Protein AF-A0ABD2XZJ5-F1 (afdb_monomer_lite)

Sequence (104 aa):
MQTELYIEDWIGLKSLDDAGRVKYITVPGNHLGISKPDMKKYVVPYLEDDTSKREMQTLERRQDAASAEIITAGSSSYYSFPSYIQSFFEELLGITQDEPVLRS

Organism: NCBI:txid153742

pLDDT: mean 75.18, std 21.01, range [37.22, 98.38]

Foldseek 3Di:
DDDPCCVVVVPVPVVCVVVVNDDDDDDDDDVVGHDLVNCLVPPVVVLDDCVVVVVVVVVVPDPDDDPLPDDPPPDPPPDDDDPVVVVVVCVSNVSDDDDPPDDD

Radius of gyration: 19.59 Å; chains: 1; bounding box: 33×36×64 Å

Secondary structure (DSSP, 8-state):
---HHHHTTTTSHHHHHHTT-------SSSTT---HHHHHHHTGGGTS-HHHHHHTTTTTS---S-TT--SS----TT-PPPHHHHHHHHHHHT-SPPP-----

InterPro domains:
  IPR029058 Alpha/Beta hydrolase fold [G3DSA:3.40.50.1820] (1-60)
  IPR029058 Alpha/Beta hydrolase fold [SSF53474] (2-47)

Structure (mmCIF, N/CA/C/O backbone):
data_AF-A0ABD2XZJ5-F1
#
_entry.id   AF-A0ABD2XZJ5-F1
#
loop_
_atom_site.group_PDB
_atom_site.id
_atom_site.type_symbol
_atom_site.label_atom_id
_atom_site.label_alt_id
_atom_site.label_comp_id
_atom_site.label_asym_id
_atom_site.label_entity_id
_atom_site.label_seq_id
_atom_site.pdbx_PDB_ins_code
_atom_site.Cartn_x
_atom_site.Cartn_y
_atom_site.Cartn_z
_atom_site.occupancy
_atom_site.B_iso_or_equiv
_atom_site.auth_seq_id
_atom_site.auth_comp_id
_atom_site.auth_asym_id
_atom_site.auth_atom_id
_atom_site.pdbx_PDB_model_num
ATOM 1 N N . MET A 1 1 ? -2.320 -14.986 15.184 1.00 67.19 1 MET A N 1
ATOM 2 C CA . MET A 1 1 ? -2.548 -14.085 16.333 1.00 67.19 1 MET A CA 1
ATOM 3 C C . MET A 1 1 ? -2.985 -12.747 15.758 1.00 67.19 1 MET A C 1
ATOM 5 O O . MET A 1 1 ? -2.363 -12.321 14.794 1.00 67.19 1 MET A O 1
ATOM 9 N N . GLN A 1 2 ? -4.068 -12.153 16.256 1.00 89.12 2 GLN A N 1
ATOM 10 C CA . GLN A 1 2 ? -4.526 -10.815 15.851 1.00 89.12 2 GLN A CA 1
ATOM 11 C C . GLN A 1 2 ? -4.112 -9.805 16.930 1.00 89.12 2 GLN A C 1
ATOM 13 O O . GLN A 1 2 ? -4.014 -10.178 18.098 1.00 89.12 2 GLN A O 1
ATOM 18 N N . THR A 1 3 ? -3.810 -8.567 16.540 1.00 96.56 3 THR A N 1
ATOM 19 C CA . THR A 1 3 ? -3.395 -7.491 17.458 1.00 96.56 3 THR A CA 1
ATOM 20 C C . THR A 1 3 ? -4.608 -6.707 17.961 1.00 96.56 3 THR A C 1
ATOM 22 O O . THR A 1 3 ? -5.623 -6.648 17.269 1.00 96.56 3 THR A O 1
ATOM 25 N N . GLU A 1 4 ? -4.500 -6.052 19.123 1.00 97.62 4 GLU A N 1
ATOM 26 C CA . GLU A 1 4 ? -5.544 -5.136 19.627 1.00 97.62 4 GLU A CA 1
ATOM 27 C C . GLU A 1 4 ? -5.871 -4.037 18.604 1.00 97.62 4 GLU A C 1
ATOM 29 O O . GLU A 1 4 ? -7.039 -3.810 18.313 1.00 97.62 4 GLU A O 1
ATOM 34 N N . LEU A 1 5 ? -4.847 -3.472 17.946 1.00 96.69 5 LEU A N 1
ATOM 35 C CA . LEU A 1 5 ? -4.988 -2.499 16.851 1.00 96.69 5 LEU A CA 1
ATOM 36 C C . LEU A 1 5 ? -5.984 -2.950 15.765 1.00 96.69 5 LEU A C 1
ATOM 38 O O . LEU A 1 5 ? -6.742 -2.133 15.247 1.00 96.69 5 LEU A O 1
ATOM 42 N N . TYR A 1 6 ? -5.951 -4.234 15.393 1.00 97.19 6 TYR A N 1
ATOM 43 C CA . TYR A 1 6 ? -6.844 -4.801 14.382 1.00 97.19 6 TYR A CA 1
ATOM 44 C C . TYR A 1 6 ? -8.211 -5.161 14.972 1.00 97.19 6 TYR A C 1
ATOM 46 O O . TYR A 1 6 ? -9.237 -4.874 14.366 1.00 97.19 6 TYR A O 1
ATOM 54 N N . ILE A 1 7 ? -8.239 -5.787 16.154 1.00 97.88 7 ILE A N 1
ATOM 55 C CA . ILE A 1 7 ? -9.482 -6.255 16.788 1.00 97.88 7 ILE A CA 1
ATOM 56 C C . ILE A 1 7 ? -10.402 -5.077 17.125 1.00 97.88 7 ILE A C 1
ATOM 58 O O . ILE A 1 7 ? -11.599 -5.143 16.841 1.00 97.88 7 ILE A O 1
ATOM 62 N N . GLU A 1 8 ? -9.838 -4.014 17.694 1.00 98.06 8 GLU A N 1
ATOM 63 C CA . GLU A 1 8 ? -10.547 -2.794 18.090 1.00 98.06 8 GLU A CA 1
ATOM 64 C C . GLU A 1 8 ? -10.628 -1.748 16.965 1.00 98.06 8 GLU A C 1
ATOM 66 O O . GLU A 1 8 ? -11.212 -0.684 17.148 1.00 98.06 8 GLU A O 1
ATOM 71 N N . ASP A 1 9 ? -10.054 -2.049 15.798 1.00 97.31 9 ASP A N 1
ATOM 72 C CA . ASP A 1 9 ? -10.125 -1.252 14.570 1.00 97.31 9 ASP A CA 1
ATOM 73 C C . ASP A 1 9 ? -9.708 0.228 14.711 1.00 97.31 9 ASP A C 1
ATOM 75 O O . ASP A 1 9 ? -10.278 1.117 14.078 1.00 97.31 9 ASP A O 1
ATOM 79 N N . TRP A 1 10 ? -8.677 0.517 15.513 1.00 97.94 10 TRP A N 1
ATOM 80 C CA . TRP A 1 10 ? -8.284 1.892 15.885 1.00 97.94 10 TRP A CA 1
ATOM 81 C C . TRP A 1 10 ? -8.008 2.828 14.702 1.00 97.94 10 TRP A C 1
ATOM 83 O O . TRP A 1 10 ? -8.186 4.039 14.811 1.00 97.94 10 TRP A O 1
ATOM 93 N N . ILE A 1 11 ? -7.535 2.273 13.585 1.00 96.81 11 ILE A N 1
ATOM 94 C CA . ILE A 1 11 ? -7.198 3.018 12.363 1.00 96.81 11 ILE A CA 1
ATOM 95 C C . ILE A 1 11 ? -8.071 2.618 11.165 1.00 96.81 11 ILE A C 1
ATOM 97 O O . ILE A 1 11 ? -7.770 3.003 10.037 1.00 96.81 11 ILE A O 1
ATOM 101 N N . GLY A 1 12 ? -9.113 1.809 11.378 1.00 97.50 12 GLY A N 1
ATOM 102 C CA . GLY A 1 12 ? -9.957 1.297 10.296 1.00 97.50 12 GLY A CA 1
ATOM 103 C C . GLY A 1 12 ? -9.335 0.159 9.476 1.00 97.50 12 GLY A C 1
ATOM 104 O O . GLY A 1 12 ? -9.843 -0.154 8.400 1.00 97.50 12 GLY A O 1
ATOM 105 N N . LEU A 1 13 ? -8.225 -0.449 9.922 1.00 97.19 13 LEU A N 1
ATOM 106 C CA . LEU A 1 13 ? -7.551 -1.519 9.177 1.00 97.19 13 LEU A CA 1
ATOM 107 C C . LEU A 1 13 ? -8.456 -2.740 8.980 1.00 97.19 13 LEU A C 1
ATOM 109 O O . LEU A 1 13 ? -8.477 -3.293 7.884 1.00 97.19 13 LEU A O 1
ATOM 113 N N . LYS A 1 14 ? -9.215 -3.140 10.006 1.00 97.62 14 LYS A N 1
ATOM 114 C CA . LYS A 1 14 ? -10.145 -4.268 9.911 1.00 97.62 14 LYS A CA 1
ATOM 115 C C . LYS A 1 14 ? -11.306 -3.924 8.988 1.00 97.62 14 LYS A C 1
ATOM 117 O O . LYS A 1 14 ? -11.618 -4.710 8.105 1.00 97.62 14 LYS A O 1
ATOM 122 N N . SER A 1 15 ? -11.874 -2.725 9.106 1.00 98.38 15 SER A N 1
ATOM 123 C CA . SER A 1 15 ? -12.922 -2.264 8.186 1.00 98.38 15 SER A CA 1
ATOM 124 C C . SER A 1 15 ? -12.462 -2.244 6.720 1.00 98.38 15 SER A C 1
ATOM 126 O O . SER A 1 15 ? -13.219 -2.609 5.821 1.00 98.38 15 SER A O 1
ATOM 128 N N . LEU A 1 16 ? -11.219 -1.826 6.452 1.00 98.25 16 LEU A N 1
ATOM 129 C CA . LEU A 1 16 ? -10.641 -1.851 5.105 1.00 98.25 16 LEU A CA 1
ATOM 130 C C . LEU A 1 16 ? -10.405 -3.280 4.604 1.0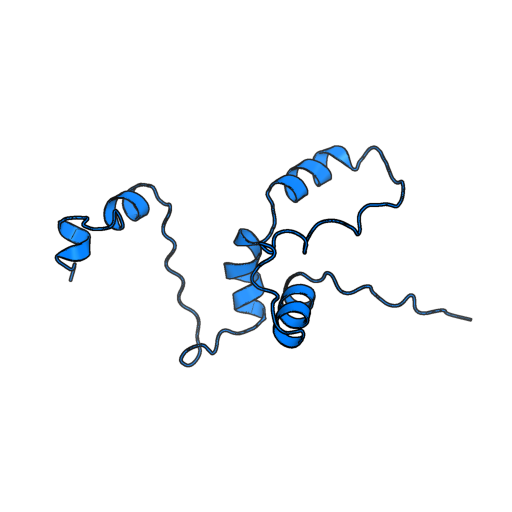0 98.25 16 LEU A C 1
ATOM 132 O O . LEU A 1 16 ? -10.642 -3.553 3.426 1.00 98.25 16 LEU A O 1
ATOM 136 N N . ASP A 1 17 ? -9.931 -4.165 5.475 1.00 97.25 17 ASP A N 1
ATOM 137 C CA . ASP A 1 17 ? -9.690 -5.575 5.171 1.00 97.25 17 ASP A CA 1
ATOM 138 C C . ASP A 1 17 ? -11.006 -6.311 4.866 1.00 97.25 17 ASP A C 1
ATOM 140 O O . ASP A 1 17 ? -11.152 -6.880 3.784 1.00 97.25 17 ASP A O 1
ATOM 144 N N . ASP A 1 18 ? -12.017 -6.163 5.730 1.00 97.56 18 ASP A N 1
ATOM 145 C CA . ASP A 1 18 ? -13.370 -6.714 5.561 1.00 97.56 18 ASP A CA 1
ATOM 146 C C . ASP A 1 18 ? -14.044 -6.199 4.273 1.00 97.56 18 ASP A C 1
ATOM 148 O O . ASP A 1 18 ? -14.752 -6.938 3.585 1.00 97.56 18 ASP A O 1
ATOM 152 N N . ALA A 1 19 ? -13.789 -4.941 3.893 1.00 98.12 19 ALA A N 1
ATOM 153 C CA . ALA A 1 19 ? -14.264 -4.353 2.638 1.00 98.12 19 ALA A CA 1
ATOM 154 C C . ALA A 1 19 ? -13.445 -4.774 1.397 1.00 98.12 19 ALA A C 1
ATOM 156 O O . ALA A 1 19 ? -13.712 -4.298 0.291 1.00 98.12 19 ALA A O 1
ATOM 157 N N . GLY A 1 20 ? -12.420 -5.619 1.552 1.00 96.81 20 GLY A N 1
ATOM 158 C CA . GLY A 1 20 ? -11.562 -6.095 0.464 1.00 96.81 20 GLY A CA 1
ATOM 159 C C . GLY A 1 20 ? -10.605 -5.041 -0.108 1.00 96.81 20 GLY A C 1
ATOM 160 O O . GLY A 1 20 ? -10.077 -5.222 -1.212 1.00 96.81 20 GLY A O 1
ATOM 161 N N . ARG A 1 21 ? -10.380 -3.943 0.626 1.00 96.62 21 ARG A N 1
ATOM 162 C CA . ARG A 1 21 ? -9.523 -2.807 0.240 1.00 96.62 21 ARG A CA 1
ATOM 163 C C . ARG A 1 21 ? -8.062 -2.980 0.664 1.00 96.62 21 ARG A C 1
ATOM 165 O O . ARG A 1 21 ? -7.232 -2.159 0.284 1.00 96.62 21 ARG A O 1
ATOM 172 N N . VAL A 1 22 ? -7.742 -4.038 1.408 1.00 96.50 22 VAL A N 1
ATOM 173 C CA . VAL A 1 22 ? -6.369 -4.424 1.764 1.00 96.50 22 VAL A CA 1
ATOM 174 C C . VAL A 1 22 ? -5.920 -5.592 0.885 1.00 96.50 22 VAL A C 1
ATOM 176 O O . VAL A 1 22 ? -6.693 -6.505 0.590 1.00 96.50 22 VAL A O 1
ATOM 179 N N . LYS A 1 23 ? -4.662 -5.562 0.431 1.00 95.81 23 LYS A N 1
ATOM 180 C CA . LYS A 1 23 ? -4.033 -6.647 -0.332 1.00 95.81 23 LYS A CA 1
ATOM 181 C C . LYS A 1 23 ? -2.706 -7.021 0.314 1.00 95.81 23 LYS A C 1
ATOM 183 O O . L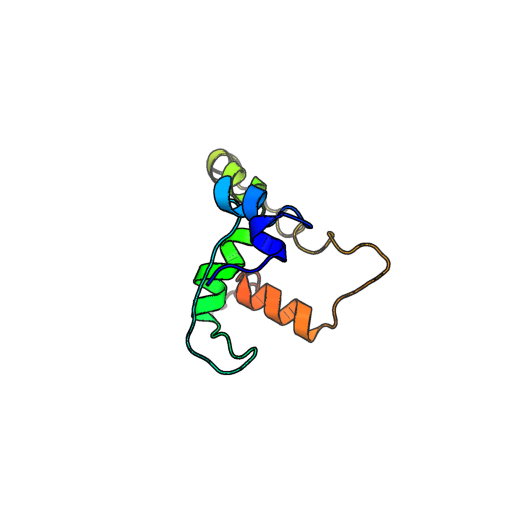YS A 1 23 ? -1.817 -6.184 0.439 1.00 95.81 23 LYS A O 1
ATOM 188 N N . TYR A 1 24 ? -2.573 -8.288 0.693 1.00 95.19 24 TYR A N 1
ATOM 189 C CA . TYR A 1 24 ? -1.345 -8.847 1.251 1.00 95.19 24 TYR A CA 1
ATOM 190 C C . TYR A 1 24 ? -0.580 -9.579 0.152 1.00 95.19 24 TYR A C 1
ATOM 192 O O . TYR A 1 24 ? -1.080 -10.549 -0.417 1.00 95.19 24 TYR A O 1
ATOM 200 N N . ILE A 1 25 ? 0.622 -9.101 -0.162 1.00 95.94 25 ILE A N 1
ATOM 201 C CA . ILE A 1 25 ? 1.458 -9.646 -1.232 1.00 95.94 25 ILE A CA 1
ATOM 202 C C . ILE A 1 25 ? 2.824 -9.970 -0.641 1.00 95.94 25 ILE A C 1
ATOM 204 O O . ILE A 1 25 ? 3.459 -9.125 -0.012 1.00 95.94 25 ILE A O 1
ATOM 208 N N . THR A 1 26 ? 3.273 -11.206 -0.839 1.00 95.75 26 THR A N 1
ATOM 209 C CA . THR A 1 26 ? 4.601 -11.663 -0.425 1.00 95.75 26 THR A CA 1
ATOM 210 C C . THR A 1 26 ? 5.448 -11.899 -1.662 1.00 95.75 26 THR A C 1
ATOM 212 O O . THR A 1 26 ? 5.036 -12.610 -2.577 1.00 95.75 26 THR A O 1
ATOM 215 N N . VAL A 1 27 ? 6.636 -11.306 -1.676 1.00 95.56 27 VAL A N 1
ATOM 216 C CA . VAL A 1 27 ? 7.614 -11.417 -2.760 1.00 95.56 27 VAL A CA 1
ATOM 217 C C . VAL A 1 27 ? 8.965 -11.823 -2.170 1.00 95.56 27 VAL A C 1
ATOM 219 O O . VAL A 1 27 ? 9.266 -11.440 -1.035 1.00 95.56 27 VAL A O 1
ATOM 222 N N . PRO A 1 28 ? 9.772 -12.625 -2.882 1.00 96.06 28 PRO A N 1
ATOM 223 C CA . PRO A 1 28 ? 11.118 -12.955 -2.437 1.00 96.06 28 PRO A CA 1
ATOM 224 C C . PRO A 1 28 ? 12.022 -11.716 -2.500 1.00 96.06 28 PRO A C 1
ATOM 226 O O . PRO A 1 28 ? 11.904 -10.899 -3.409 1.00 96.06 28 PRO A O 1
ATOM 229 N N . GLY A 1 29 ? 12.951 -11.594 -1.554 1.00 92.94 29 GLY A N 1
ATOM 230 C CA . GLY A 1 29 ? 13.888 -10.474 -1.495 1.00 92.94 29 GLY A CA 1
ATOM 231 C C . GLY A 1 29 ? 14.289 -10.123 -0.066 1.00 92.94 29 GLY A C 1
ATOM 232 O O . GLY A 1 29 ? 13.707 -10.622 0.896 1.00 92.94 29 GLY A O 1
ATOM 233 N N . ASN A 1 30 ? 15.303 -9.269 0.074 1.00 9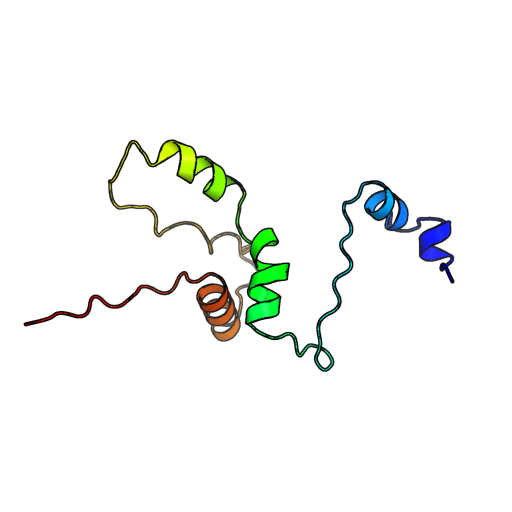3.19 30 ASN A N 1
ATOM 234 C CA . ASN A 1 30 ? 15.632 -8.650 1.360 1.00 93.19 30 ASN A CA 1
ATOM 235 C C . ASN A 1 30 ? 14.722 -7.428 1.607 1.00 93.19 30 ASN A C 1
ATOM 237 O O . ASN A 1 30 ? 13.911 -7.066 0.754 1.00 93.19 30 ASN A O 1
ATOM 241 N N . HIS A 1 31 ? 14.863 -6.763 2.753 1.00 93.38 31 HIS A N 1
ATOM 242 C CA . HIS A 1 31 ? 14.174 -5.509 3.045 1.00 93.38 31 HIS A CA 1
ATOM 243 C C . HIS A 1 31 ? 14.364 -4.499 1.897 1.00 93.38 31 HIS A C 1
ATOM 245 O O . HIS A 1 31 ? 15.494 -4.175 1.539 1.00 93.38 31 HIS A O 1
ATOM 251 N N . LEU A 1 32 ? 13.250 -4.046 1.305 1.00 89.56 32 LEU A N 1
ATOM 252 C CA . LEU A 1 32 ? 13.190 -3.155 0.130 1.00 89.56 32 LEU A CA 1
ATOM 253 C C . LEU A 1 32 ? 13.772 -3.731 -1.180 1.00 89.56 32 LEU A C 1
ATOM 255 O O . LEU A 1 32 ? 13.854 -3.027 -2.181 1.00 89.56 32 LEU A O 1
ATOM 259 N N . GLY A 1 33 ? 14.129 -5.015 -1.210 1.00 91.62 33 GLY A N 1
ATOM 260 C CA . GLY A 1 33 ? 14.660 -5.711 -2.382 1.00 91.62 33 GLY A CA 1
ATOM 261 C C . GLY A 1 33 ? 13.573 -6.350 -3.243 1.00 91.62 33 GLY A C 1
ATOM 262 O O . GLY A 1 33 ? 13.628 -7.554 -3.476 1.00 91.62 33 GLY A O 1
ATOM 263 N N . ILE A 1 34 ? 12.580 -5.574 -3.684 1.00 93.50 34 ILE A N 1
ATOM 264 C CA . ILE A 1 34 ? 11.517 -6.071 -4.572 1.00 93.50 34 ILE A CA 1
ATOM 265 C C . ILE A 1 34 ? 12.032 -6.079 -6.014 1.00 93.50 34 ILE A C 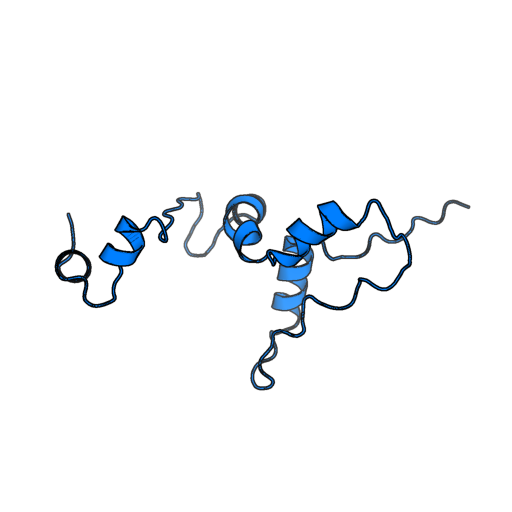1
ATOM 267 O O . ILE A 1 34 ? 12.603 -5.098 -6.490 1.00 93.50 34 ILE A O 1
ATOM 271 N N . SER A 1 35 ? 11.834 -7.189 -6.725 1.00 93.81 35 SER A N 1
ATOM 272 C CA . SER A 1 35 ? 12.280 -7.313 -8.110 1.00 93.81 35 SER A CA 1
ATOM 273 C C . SER A 1 35 ? 11.448 -6.432 -9.060 1.00 93.81 35 SER A C 1
ATOM 275 O O . SER A 1 35 ? 10.243 -6.257 -8.871 1.00 93.81 35 SER A O 1
ATOM 277 N N . LYS A 1 36 ? 12.061 -5.913 -10.136 1.00 92.06 36 LYS A N 1
ATOM 278 C CA . LYS A 1 36 ? 11.342 -5.187 -11.204 1.00 92.06 36 LYS A CA 1
ATOM 279 C C . LYS A 1 36 ? 10.111 -5.946 -11.744 1.00 92.06 36 LYS A C 1
ATOM 281 O O . LYS A 1 36 ? 9.062 -5.312 -11.857 1.00 92.06 36 LYS A O 1
ATOM 286 N N . PRO A 1 37 ? 10.167 -7.260 -12.064 1.00 92.94 37 PRO A N 1
ATOM 287 C CA . PRO A 1 37 ? 8.979 -7.974 -12.536 1.00 92.94 37 PRO A CA 1
ATOM 288 C C . PRO A 1 37 ? 7.874 -8.068 -11.473 1.00 92.94 37 PRO A C 1
ATOM 290 O O . PRO A 1 37 ? 6.702 -7.937 -11.823 1.00 92.94 37 PRO A O 1
ATOM 293 N N . ASP A 1 38 ? 8.213 -8.215 -10.189 1.00 95.56 38 ASP A N 1
ATOM 294 C CA . ASP A 1 38 ? 7.212 -8.210 -9.115 1.00 95.56 38 ASP A CA 1
ATOM 295 C C . ASP A 1 38 ? 6.568 -6.830 -8.938 1.00 95.56 38 ASP A C 1
ATOM 297 O O . ASP A 1 38 ? 5.354 -6.737 -8.758 1.00 95.56 38 ASP A O 1
ATOM 301 N N . MET A 1 39 ? 7.340 -5.744 -9.056 1.00 93.00 39 MET A N 1
ATOM 302 C CA . MET A 1 39 ? 6.787 -4.385 -9.034 1.00 93.00 39 MET A CA 1
ATOM 303 C C . MET A 1 39 ? 5.834 -4.139 -10.205 1.00 93.00 39 MET A C 1
ATOM 305 O O . MET A 1 39 ? 4.732 -3.632 -9.998 1.00 93.00 39 MET A O 1
ATOM 309 N N . LYS A 1 40 ? 6.214 -4.555 -11.421 1.00 91.50 40 LYS A N 1
ATOM 310 C CA . LYS A 1 40 ? 5.330 -4.482 -12.595 1.00 91.50 40 LYS A CA 1
ATOM 311 C C . LYS A 1 40 ? 4.042 -5.275 -12.390 1.00 91.50 40 LYS A C 1
ATOM 313 O O . LYS A 1 40 ? 2.973 -4.827 -12.776 1.00 91.50 40 LYS A O 1
ATOM 318 N N . LYS A 1 41 ? 4.124 -6.439 -11.747 1.00 94.06 41 LYS A N 1
ATOM 319 C CA . LYS A 1 41 ? 2.960 -7.296 -11.514 1.00 94.06 41 LYS A CA 1
ATOM 320 C C . LYS A 1 41 ? 2.022 -6.772 -10.424 1.00 94.06 41 LYS A C 1
ATOM 322 O O . LYS A 1 41 ? 0.810 -6.899 -10.565 1.00 94.06 41 LYS A O 1
ATOM 327 N N . TYR A 1 42 ? 2.565 -6.252 -9.325 1.00 94.81 42 TYR A N 1
ATOM 328 C CA . TYR A 1 42 ? 1.791 -6.010 -8.103 1.00 94.81 42 TYR A CA 1
ATOM 329 C C . TYR A 1 42 ? 1.620 -4.536 -7.729 1.00 94.81 42 TYR A C 1
ATOM 331 O O . TYR A 1 42 ? 0.695 -4.222 -6.987 1.00 94.81 42 TYR A O 1
ATOM 339 N N . VAL A 1 43 ? 2.482 -3.639 -8.216 1.00 91.94 43 VAL A N 1
ATOM 340 C CA . VAL A 1 43 ? 2.456 -2.206 -7.870 1.00 91.94 43 VAL A CA 1
ATOM 341 C C . VAL A 1 43 ? 1.884 -1.377 -9.014 1.00 91.94 43 VAL A C 1
ATOM 343 O O . VAL A 1 43 ? 0.979 -0.580 -8.786 1.00 91.94 43 VAL A O 1
ATOM 346 N N . VAL A 1 44 ? 2.363 -1.596 -10.243 1.00 90.31 44 VAL A N 1
ATOM 347 C CA . VAL A 1 44 ? 1.950 -0.822 -11.432 1.00 90.31 44 VAL A CA 1
ATOM 348 C C . VAL A 1 44 ? 0.429 -0.746 -11.636 1.00 90.31 44 VAL A C 1
ATOM 350 O O . VAL A 1 44 ? -0.045 0.359 -11.885 1.00 90.31 44 VAL A O 1
ATOM 353 N N . PRO A 1 45 ? -0.371 -1.815 -11.428 1.00 90.56 45 PRO A N 1
ATOM 354 C CA . PRO A 1 45 ? -1.826 -1.732 -11.596 1.00 90.56 45 PRO A CA 1
ATOM 355 C C . PRO A 1 45 ? -2.536 -0.699 -10.704 1.00 90.56 45 PRO A C 1
ATOM 357 O O . PRO A 1 45 ? -3.697 -0.384 -10.954 1.00 90.56 45 PRO A O 1
ATOM 360 N N . TYR A 1 46 ? -1.873 -0.206 -9.651 1.00 88.75 46 TYR A N 1
ATOM 361 C CA . TYR A 1 46 ? -2.379 0.833 -8.746 1.00 88.75 46 TYR A CA 1
ATOM 362 C C . TYR A 1 46 ? -1.860 2.241 -9.068 1.00 88.75 46 TYR A C 1
ATOM 364 O O . TYR A 1 46 ? -2.254 3.194 -8.401 1.00 88.75 46 TYR A O 1
ATOM 372 N N . LEU A 1 47 ? -0.950 2.364 -10.035 1.00 85.88 47 LEU A N 1
ATOM 373 C CA . LEU A 1 47 ? -0.377 3.632 -10.494 1.00 85.88 47 LEU A CA 1
ATOM 374 C C . LEU A 1 47 ? -0.982 4.089 -11.823 1.00 85.88 47 LEU A C 1
ATOM 376 O O . LEU A 1 47 ? -0.945 5.273 -12.135 1.00 85.88 47 LEU A O 1
ATOM 380 N N . GLU A 1 48 ? -1.518 3.156 -12.608 1.00 78.50 48 GLU A N 1
ATOM 381 C CA . GLU A 1 48 ? -2.246 3.466 -13.834 1.00 78.50 48 GLU A CA 1
ATOM 382 C C . GLU A 1 48 ? -3.605 4.093 -13.490 1.00 78.50 48 GLU A C 1
ATOM 384 O O . GLU A 1 48 ? -4.442 3.462 -12.838 1.00 78.50 48 GLU A O 1
ATOM 389 N N . ASP A 1 49 ? -3.849 5.326 -13.941 1.00 68.75 49 ASP A N 1
ATOM 390 C CA . ASP A 1 49 ? -5.151 5.971 -13.771 1.00 68.75 49 ASP A CA 1
ATOM 391 C C . ASP A 1 49 ? -6.243 5.203 -14.530 1.00 68.75 49 ASP A C 1
ATOM 393 O O . ASP A 1 49 ? -6.077 4.819 -15.689 1.00 68.75 49 ASP A O 1
ATOM 397 N N . ASP A 1 50 ? -7.424 5.055 -13.928 1.00 60.19 50 ASP A N 1
ATOM 398 C CA . ASP A 1 50 ? -8.586 4.420 -14.571 1.00 60.19 50 ASP A CA 1
ATOM 399 C C . ASP A 1 50 ? -9.087 5.172 -15.826 1.00 60.19 50 ASP A C 1
ATOM 401 O O . ASP A 1 50 ? -9.902 4.643 -16.589 1.00 60.19 50 ASP A O 1
ATOM 405 N N . THR A 1 51 ? -8.601 6.392 -16.074 1.00 53.94 51 THR A N 1
ATOM 406 C CA . THR A 1 51 ? -8.831 7.151 -17.314 1.00 53.94 51 THR A CA 1
ATOM 407 C C . THR A 1 51 ? -8.212 6.455 -18.528 1.00 53.94 51 THR A C 1
ATOM 409 O O . THR A 1 51 ? -8.864 6.371 -19.569 1.00 53.94 51 THR A O 1
ATOM 412 N N . SER A 1 52 ? -7.041 5.830 -18.369 1.00 53.59 52 SER A N 1
ATOM 413 C CA . SER A 1 52 ? -6.351 5.085 -19.434 1.00 53.59 52 SER A CA 1
ATOM 414 C C . SER A 1 52 ? -7.135 3.848 -19.909 1.00 53.59 52 SER A C 1
ATOM 416 O O . SER A 1 52 ? -7.137 3.509 -21.094 1.00 53.59 52 SER A O 1
ATOM 418 N N . LYS A 1 53 ? -7.919 3.220 -19.020 1.00 51.62 53 LYS A N 1
ATOM 419 C CA . LYS A 1 53 ? -8.790 2.077 -19.360 1.00 51.62 53 LYS A CA 1
ATOM 420 C C . LYS A 1 53 ? -10.022 2.487 -20.174 1.00 51.62 53 LYS A C 1
ATOM 422 O O . LYS A 1 53 ? -10.522 1.692 -20.968 1.00 51.62 53 LYS A O 1
ATOM 427 N N . ARG A 1 54 ? -10.528 3.715 -19.991 1.00 50.94 54 ARG A N 1
ATOM 428 C CA . ARG A 1 54 ? -11.691 4.244 -20.738 1.00 50.94 54 ARG A CA 1
ATOM 429 C C . ARG A 1 54 ? -11.309 4.773 -22.119 1.00 50.94 54 ARG A C 1
ATOM 431 O O . ARG A 1 54 ? -12.124 4.717 -23.042 1.00 50.94 54 ARG A O 1
ATOM 438 N N . GLU A 1 55 ? -10.073 5.229 -22.288 1.00 50.19 55 GLU A N 1
ATOM 439 C CA . GLU A 1 55 ? -9.573 5.678 -23.588 1.00 50.19 55 GLU A CA 1
ATOM 440 C C . GLU A 1 55 ? -9.331 4.516 -24.554 1.00 50.19 55 GLU A C 1
ATOM 442 O O . GLU A 1 55 ? -9.587 4.678 -25.743 1.00 50.19 55 GLU A O 1
ATOM 447 N N . MET A 1 56 ? -9.011 3.307 -24.079 1.00 48.12 56 MET A N 1
ATOM 448 C CA . MET A 1 56 ? -8.899 2.131 -24.958 1.00 48.12 56 MET A CA 1
ATOM 449 C C . MET A 1 56 ? -10.246 1.692 -25.573 1.00 48.12 56 MET A C 1
ATOM 451 O O . MET A 1 56 ? -10.262 1.058 -26.622 1.00 48.12 56 MET A O 1
ATOM 455 N N . GLN A 1 57 ? -11.385 2.080 -24.979 1.00 45.81 57 GLN A N 1
ATOM 456 C CA . GLN A 1 57 ? -12.713 1.911 -25.596 1.00 45.81 57 GLN A CA 1
ATOM 457 C C . GLN A 1 57 ? -13.093 3.063 -26.545 1.00 45.81 57 GLN A C 1
ATOM 459 O O . GLN A 1 57 ? -14.014 2.917 -27.345 1.00 45.81 57 GLN A O 1
ATOM 464 N N . THR A 1 58 ? -12.396 4.203 -26.483 1.00 41.94 58 THR A N 1
ATOM 465 C CA . THR A 1 58 ? -12.705 5.411 -27.277 1.00 41.94 58 THR A CA 1
ATOM 466 C C . THR A 1 58 ? -11.702 5.646 -28.423 1.00 41.94 58 THR A C 1
ATOM 468 O O . THR A 1 58 ? -12.034 6.295 -29.418 1.00 41.94 58 THR A O 1
ATOM 471 N N . LEU A 1 59 ? -10.498 5.070 -28.343 1.00 47.38 59 LEU A N 1
ATOM 472 C CA . LEU A 1 59 ? -9.412 5.217 -29.321 1.00 47.38 59 LEU A CA 1
ATOM 473 C C . LEU A 1 59 ? -9.546 4.346 -30.580 1.00 47.38 59 LEU A C 1
ATOM 475 O O . LEU A 1 59 ? -8.714 4.464 -31.474 1.00 47.38 59 LEU A O 1
ATOM 479 N N . GLU A 1 60 ? -10.635 3.591 -30.754 1.00 47.00 60 GLU A N 1
ATOM 480 C CA . GLU A 1 60 ? -11.018 3.123 -32.098 1.00 47.00 60 GLU A CA 1
ATOM 481 C C . GLU A 1 60 ? -11.468 4.275 -33.022 1.00 47.00 60 GLU A C 1
ATOM 483 O O . GLU A 1 60 ? -11.716 4.040 -34.204 1.00 47.00 60 GLU A O 1
ATOM 488 N N . ARG A 1 61 ? -11.576 5.531 -32.540 1.00 48.09 61 ARG A N 1
ATOM 489 C CA . ARG A 1 61 ? -12.116 6.622 -33.371 1.00 48.09 61 ARG A CA 1
ATOM 490 C C . ARG A 1 61 ? -11.237 7.833 -33.654 1.00 48.09 61 ARG A C 1
ATOM 492 O O . ARG A 1 61 ? -11.613 8.575 -34.558 1.00 48.09 61 ARG A O 1
ATOM 499 N N . ARG A 1 62 ? -10.109 8.085 -32.986 1.00 46.41 62 ARG A N 1
ATOM 500 C CA . ARG A 1 62 ? -9.272 9.254 -33.336 1.00 46.41 62 ARG A CA 1
ATOM 501 C C . ARG A 1 62 ? -7.788 8.995 -33.108 1.00 46.41 62 ARG A C 1
ATOM 503 O O . ARG A 1 62 ? -7.297 9.108 -31.994 1.00 46.41 62 ARG A O 1
ATOM 510 N N . GLN A 1 63 ? -7.098 8.672 -34.197 1.00 51.88 63 GLN A N 1
ATOM 511 C CA . GLN A 1 63 ? -5.668 8.913 -34.337 1.00 51.88 63 GLN A CA 1
ATOM 512 C C . GLN A 1 63 ? -5.505 10.401 -34.626 1.00 51.88 63 GLN A C 1
ATOM 514 O O . GLN A 1 63 ? -5.828 10.801 -35.731 1.00 51.88 63 GLN A O 1
ATOM 519 N N . ASP A 1 64 ? -5.058 11.194 -33.658 1.00 37.22 64 ASP A N 1
ATOM 520 C CA . ASP A 1 64 ? -4.368 12.459 -33.917 1.00 37.22 64 ASP A CA 1
ATOM 521 C C . ASP A 1 64 ? -3.459 12.764 -32.720 1.00 37.22 64 ASP A C 1
ATOM 523 O O . ASP A 1 64 ? -3.865 12.722 -31.559 1.00 37.22 64 ASP A O 1
ATOM 527 N N . ALA A 1 65 ? -2.186 12.974 -33.033 1.00 46.84 65 ALA A N 1
ATOM 528 C CA . ALA A 1 65 ? -1.059 13.016 -32.119 1.00 46.84 65 ALA A CA 1
ATOM 529 C C . ALA A 1 65 ? -1.091 14.236 -31.181 1.00 46.84 65 ALA A C 1
ATOM 531 O O . ALA A 1 65 ? -0.755 15.339 -31.602 1.00 46.84 65 ALA A O 1
ATOM 532 N N . ALA A 1 66 ? -1.442 14.031 -29.906 1.00 45.75 66 ALA A N 1
ATOM 533 C CA . ALA A 1 66 ? -1.176 14.997 -28.829 1.00 45.75 66 ALA A CA 1
ATOM 534 C C . ALA A 1 66 ? -1.211 14.397 -27.399 1.00 45.75 66 ALA A C 1
ATOM 536 O O . ALA A 1 66 ? -1.388 15.135 -26.437 1.00 45.75 66 ALA A O 1
ATOM 537 N N . SER A 1 67 ? -1.052 13.080 -27.221 1.00 43.31 67 SER A N 1
ATOM 538 C CA . SER A 1 67 ? -1.291 12.403 -25.925 1.00 43.31 67 SER A CA 1
ATOM 539 C C . SER A 1 67 ? -0.016 11.901 -25.240 1.00 43.31 67 SER A C 1
ATOM 541 O O . SER A 1 67 ? 0.021 10.783 -24.738 1.00 43.31 67 SER A O 1
ATOM 543 N N . ALA A 1 68 ? 1.047 12.708 -25.250 1.00 46.66 68 ALA A N 1
ATOM 544 C CA . ALA A 1 68 ? 2.239 12.468 -24.423 1.00 46.66 68 ALA A CA 1
ATOM 545 C C . ALA A 1 68 ? 2.408 13.508 -23.298 1.00 46.66 68 ALA A C 1
ATOM 547 O O . ALA A 1 68 ? 3.393 13.477 -22.566 1.00 46.66 68 ALA A O 1
ATOM 548 N N . GLU A 1 69 ? 1.449 14.421 -23.137 1.00 45.88 69 GLU A N 1
ATOM 549 C CA . GLU A 1 69 ? 1.280 15.161 -21.890 1.00 45.88 69 GLU A CA 1
ATOM 550 C C . GLU A 1 69 ? 0.277 14.404 -21.019 1.00 45.88 69 GLU A C 1
ATOM 552 O O . GLU A 1 69 ? -0.684 13.854 -21.543 1.00 45.88 69 GLU A O 1
ATOM 557 N N . ILE A 1 70 ? 0.458 14.458 -19.69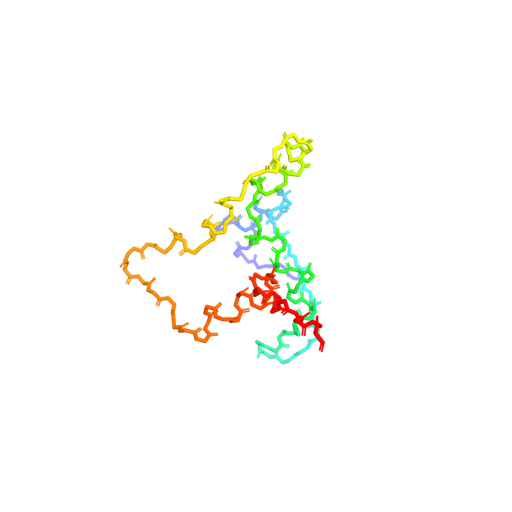8 1.00 51.53 70 ILE A N 1
ATOM 558 C CA . ILE A 1 70 ? -0.396 13.877 -18.642 1.00 51.53 70 ILE A CA 1
ATOM 559 C C . ILE A 1 70 ? 0.076 12.499 -18.154 1.00 51.53 70 ILE A C 1
ATOM 561 O O . ILE A 1 70 ? -0.610 11.515 -18.372 1.00 51.53 70 ILE A O 1
ATOM 565 N N . ILE A 1 71 ? 1.190 12.444 -17.406 1.00 50.41 71 ILE A N 1
ATOM 566 C CA . ILE A 1 71 ? 1.315 11.526 -16.242 1.00 50.41 71 ILE A CA 1
ATOM 567 C C . ILE A 1 71 ? 2.049 12.211 -15.061 1.00 50.41 71 ILE A C 1
ATOM 569 O O . ILE A 1 71 ? 1.724 11.965 -13.905 1.00 50.41 71 ILE A O 1
ATOM 573 N N . THR A 1 72 ? 2.960 13.164 -15.285 1.00 46.06 72 THR A N 1
ATOM 574 C CA . THR A 1 72 ? 3.835 13.687 -14.204 1.00 46.06 72 THR A CA 1
ATOM 575 C C . THR A 1 72 ? 3.441 15.042 -13.594 1.00 46.06 72 THR A C 1
ATOM 577 O O . THR A 1 72 ? 4.259 15.679 -12.937 1.00 46.06 72 THR A O 1
ATOM 580 N N . ALA A 1 73 ? 2.199 15.509 -13.764 1.00 43.97 73 ALA A N 1
ATOM 581 C CA . ALA A 1 73 ? 1.732 16.788 -13.196 1.00 43.97 73 ALA A CA 1
ATOM 582 C C . ALA A 1 73 ? 0.890 16.631 -11.910 1.00 43.97 73 ALA A C 1
ATOM 584 O O . ALA A 1 73 ? 0.162 17.541 -11.524 1.00 43.97 73 ALA A O 1
ATOM 585 N N . GLY A 1 74 ? 0.985 15.482 -11.234 1.00 50.50 74 GLY A N 1
ATOM 586 C CA . GLY A 1 74 ? 0.393 15.258 -9.909 1.00 50.50 74 GLY A CA 1
ATOM 587 C C . GLY A 1 74 ? 1.261 15.736 -8.737 1.00 50.50 74 GLY A C 1
ATOM 588 O O . GLY A 1 74 ? 0.843 15.625 -7.584 1.00 50.50 74 GLY A O 1
ATOM 589 N N . SER A 1 75 ? 2.466 16.264 -8.990 1.00 48.00 75 SER A N 1
ATOM 590 C CA . SER A 1 75 ? 3.284 16.856 -7.929 1.00 48.00 75 SER A CA 1
ATOM 591 C C . SER A 1 75 ? 2.624 18.143 -7.450 1.00 48.00 75 SER A C 1
ATOM 593 O O . SER A 1 75 ? 2.676 19.181 -8.110 1.00 48.00 75 SER A O 1
ATOM 595 N N . SER A 1 76 ? 2.040 18.077 -6.253 1.00 50.09 76 SER A N 1
ATOM 596 C CA . SER A 1 76 ? 1.934 19.239 -5.373 1.00 50.09 76 SER A CA 1
ATOM 597 C C . SER A 1 76 ? 3.224 20.052 -5.493 1.00 50.09 76 SER A C 1
ATOM 599 O O . SER A 1 76 ? 4.319 19.499 -5.356 1.00 50.09 76 SER A O 1
ATOM 601 N N . SER A 1 77 ? 3.100 21.350 -5.772 1.00 54.72 77 SER A N 1
ATOM 602 C CA . SER A 1 77 ? 4.204 22.263 -6.112 1.00 54.72 77 SER A CA 1
ATOM 603 C C . SER A 1 77 ? 5.327 22.348 -5.065 1.00 54.72 77 SER A C 1
ATOM 605 O O . SER A 1 77 ? 6.336 23.007 -5.299 1.00 54.72 77 SER A O 1
ATOM 607 N N . TYR A 1 78 ? 5.166 21.686 -3.919 1.00 55.62 78 TYR A N 1
ATOM 608 C CA . TYR A 1 78 ? 6.094 21.682 -2.797 1.00 55.62 78 TYR A CA 1
ATOM 609 C C . TYR A 1 78 ? 7.148 20.567 -2.814 1.00 55.62 78 TYR A C 1
ATOM 611 O O . TYR A 1 78 ? 8.181 20.735 -2.169 1.00 55.62 78 TYR A O 1
ATOM 619 N N . TYR A 1 79 ? 6.946 19.458 -3.537 1.00 53.06 79 TYR A N 1
ATOM 620 C CA . TYR A 1 79 ? 7.923 18.362 -3.570 1.00 53.06 79 TYR A CA 1
ATOM 621 C C . TYR A 1 79 ? 8.098 17.813 -4.989 1.00 53.06 79 TYR A C 1
ATOM 623 O O . TYR A 1 79 ? 7.188 17.215 -5.567 1.00 53.06 79 TYR A O 1
ATOM 631 N N . SER A 1 80 ? 9.297 18.021 -5.539 1.00 76.56 80 SER A N 1
ATOM 632 C CA . SER A 1 80 ? 9.755 17.383 -6.774 1.00 76.56 80 SER A CA 1
ATOM 633 C C . SER A 1 80 ? 10.551 16.127 -6.430 1.00 76.56 80 SER A C 1
ATOM 635 O O . SER A 1 80 ? 11.423 16.160 -5.555 1.00 76.56 80 SER A O 1
ATOM 637 N N . PHE A 1 81 ? 10.249 15.017 -7.101 1.00 75.69 81 PHE A N 1
ATOM 638 C CA . PHE A 1 81 ? 11.043 13.801 -6.975 1.00 75.69 81 PHE A CA 1
ATOM 639 C C . PHE A 1 81 ? 12.439 14.017 -7.584 1.00 75.69 81 PHE A C 1
ATOM 641 O O . PHE A 1 81 ? 12.556 14.591 -8.666 1.00 75.69 81 PHE A O 1
ATOM 648 N N . PRO A 1 82 ? 13.518 13.537 -6.937 1.00 86.31 82 PRO A N 1
ATOM 649 C CA . PRO A 1 82 ? 14.826 13.453 -7.573 1.00 86.31 82 PRO A CA 1
ATOM 650 C C . PRO A 1 82 ? 14.763 12.722 -8.924 1.00 86.31 82 PRO A C 1
ATOM 652 O O . PRO A 1 82 ? 14.014 11.756 -9.074 1.00 86.31 82 PRO A O 1
ATOM 655 N N . SER A 1 83 ? 15.602 13.125 -9.882 1.00 82.19 83 SER A N 1
ATOM 656 C CA . SER A 1 83 ? 15.579 12.610 -11.264 1.00 82.19 83 SER A CA 1
ATOM 657 C C . SER A 1 83 ? 15.700 11.086 -11.374 1.00 82.19 83 SER A C 1
ATOM 659 O O . SER A 1 83 ? 15.067 10.485 -12.235 1.00 82.19 83 SER A O 1
ATOM 661 N N . TYR A 1 84 ? 16.459 10.445 -10.481 1.00 82.06 84 TYR A N 1
ATOM 662 C CA . TYR A 1 84 ? 16.602 8.985 -10.454 1.00 82.06 84 TYR A CA 1
ATOM 663 C C . TYR A 1 84 ? 15.316 8.255 -10.036 1.00 82.06 84 TYR A C 1
ATOM 665 O O . TYR A 1 84 ? 15.127 7.096 -10.393 1.00 82.06 84 TYR A O 1
ATOM 673 N N . ILE A 1 85 ? 14.437 8.911 -9.270 1.00 81.44 85 ILE A N 1
ATOM 674 C CA . ILE A 1 85 ? 13.125 8.363 -8.909 1.00 81.44 85 ILE A CA 1
ATOM 675 C C . ILE A 1 85 ? 12.168 8.529 -10.088 1.00 81.44 85 ILE A C 1
ATOM 677 O O . ILE A 1 85 ? 11.431 7.600 -10.404 1.00 81.44 85 ILE A O 1
ATOM 681 N N . GLN A 1 86 ? 12.218 9.672 -10.776 1.00 81.38 86 GLN A N 1
ATOM 682 C CA . GLN A 1 86 ? 11.408 9.897 -11.970 1.00 81.38 86 GLN A CA 1
ATOM 683 C C . GLN A 1 86 ? 11.723 8.873 -13.070 1.00 81.38 86 GLN A C 1
ATOM 685 O O . GLN A 1 86 ? 10.815 8.188 -13.535 1.00 81.38 86 GLN A O 1
ATOM 690 N N . SER A 1 87 ? 13.000 8.703 -13.429 1.00 83.69 87 SER A N 1
ATOM 691 C CA . SER A 1 87 ? 13.400 7.748 -14.472 1.00 83.69 87 SER A CA 1
ATOM 692 C C . SER A 1 87 ? 13.050 6.305 -14.110 1.00 83.69 87 SER A C 1
ATOM 694 O O . SER A 1 87 ? 12.674 5.517 -14.973 1.00 83.69 87 SER A O 1
ATOM 696 N N . PHE A 1 88 ? 13.121 5.961 -12.823 1.00 85.62 88 PHE A N 1
ATOM 697 C CA . PHE A 1 88 ? 12.702 4.658 -12.329 1.00 85.62 88 PHE A CA 1
ATOM 698 C C . PHE A 1 88 ? 11.213 4.391 -12.591 1.00 85.62 88 PHE A C 1
ATOM 700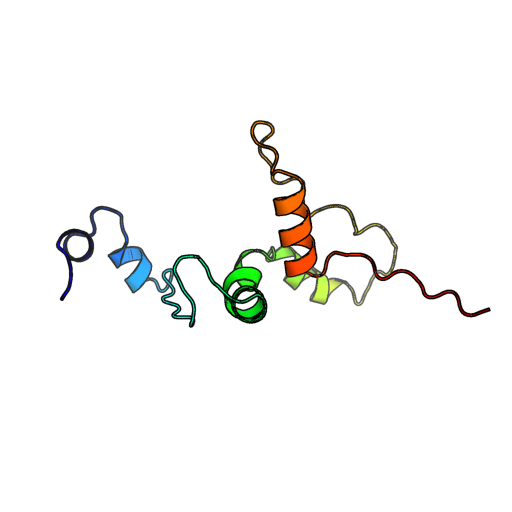 O O . PHE A 1 88 ? 10.869 3.319 -13.088 1.00 85.62 88 PHE A O 1
ATOM 707 N N . PHE A 1 89 ? 10.329 5.347 -12.282 1.00 82.75 89 PHE A N 1
ATOM 708 C CA . PHE A 1 89 ? 8.894 5.186 -12.537 1.00 82.75 89 PHE A CA 1
ATOM 709 C C . PHE A 1 89 ? 8.565 5.195 -14.035 1.00 82.75 89 PHE A C 1
ATOM 711 O O . PHE A 1 89 ? 7.728 4.405 -14.464 1.00 82.75 89 PHE A O 1
ATOM 718 N N . GLU A 1 90 ? 9.256 6.002 -14.842 1.00 83.62 90 GLU A N 1
ATOM 719 C CA . GLU A 1 90 ? 9.111 5.985 -16.305 1.00 83.62 90 GLU A CA 1
ATOM 720 C C . GLU A 1 90 ? 9.514 4.627 -16.909 1.00 83.62 90 GLU A C 1
ATOM 722 O O . GLU A 1 90 ? 8.781 4.081 -17.734 1.00 83.62 90 GLU A O 1
ATOM 727 N N . GLU A 1 91 ? 10.625 4.032 -16.454 1.00 87.44 91 GLU A N 1
ATOM 728 C CA . GLU A 1 91 ? 11.058 2.684 -16.859 1.00 87.44 91 GLU A CA 1
ATOM 729 C C . GLU A 1 91 ? 10.057 1.606 -16.407 1.00 87.44 91 GLU A C 1
ATOM 731 O O . GLU A 1 91 ? 9.758 0.647 -17.130 1.00 87.44 91 GLU A O 1
ATOM 736 N N . LEU A 1 92 ? 9.536 1.747 -15.186 1.00 85.25 92 LEU A N 1
ATOM 737 C CA . LEU A 1 92 ? 8.591 0.799 -14.611 1.00 85.25 92 LEU A CA 1
ATOM 738 C C . LEU A 1 92 ? 7.269 0.782 -15.391 1.00 85.25 92 LEU A C 1
ATOM 740 O O . LEU A 1 92 ? 6.732 -0.303 -15.624 1.00 85.25 92 LEU A O 1
ATOM 744 N N . LEU A 1 93 ? 6.799 1.958 -15.814 1.00 83.19 93 LEU A N 1
ATOM 745 C CA . LEU A 1 93 ? 5.563 2.160 -16.574 1.00 83.19 93 LEU A CA 1
ATOM 746 C C . LEU A 1 93 ? 5.744 2.002 -18.094 1.00 83.19 93 LEU A C 1
ATOM 748 O O . LEU A 1 93 ? 4.756 1.937 -18.816 1.00 83.19 93 LEU A O 1
ATOM 752 N N . GLY A 1 94 ? 6.982 1.913 -18.593 1.00 80.06 94 GLY A N 1
ATOM 753 C CA . GLY A 1 94 ? 7.254 1.795 -20.030 1.00 80.06 94 GLY A CA 1
ATOM 754 C C . GLY A 1 94 ? 6.958 3.075 -20.821 1.00 80.06 94 GLY A C 1
ATOM 755 O O . GLY A 1 94 ? 6.599 2.995 -21.989 1.00 80.06 94 GLY A O 1
ATOM 756 N N . ILE A 1 95 ? 7.099 4.247 -20.190 1.00 77.62 95 ILE A N 1
ATOM 757 C CA . ILE A 1 95 ? 6.828 5.567 -20.798 1.00 77.62 95 ILE A CA 1
ATOM 758 C C . ILE A 1 95 ? 8.007 6.047 -21.673 1.00 77.62 95 ILE A C 1
ATOM 760 O O . ILE A 1 95 ? 7.883 6.996 -22.444 1.00 77.62 95 ILE A O 1
ATOM 764 N N . THR A 1 96 ? 9.166 5.390 -21.596 1.00 62.03 96 THR A N 1
ATOM 765 C CA . THR A 1 96 ? 10.349 5.747 -22.391 1.00 62.03 96 THR A CA 1
ATOM 766 C C . THR A 1 96 ? 10.092 5.548 -23.888 1.00 62.03 96 THR A C 1
ATOM 768 O O . THR A 1 96 ? 9.786 4.435 -24.313 1.00 62.03 96 THR A O 1
ATOM 771 N N . GLN A 1 97 ? 10.238 6.618 -24.680 1.00 53.03 97 GLN A N 1
ATOM 772 C CA . GLN A 1 97 ? 10.138 6.590 -26.142 1.00 53.03 97 GLN A CA 1
ATOM 773 C C . GLN A 1 97 ? 11.130 5.581 -26.736 1.00 53.03 97 GLN A C 1
ATOM 775 O O . GLN A 1 97 ? 12.338 5.706 -26.535 1.00 53.03 97 GLN A O 1
ATOM 780 N N . ASP A 1 98 ? 10.618 4.615 -27.502 1.00 46.75 98 ASP A N 1
ATOM 781 C CA . ASP A 1 98 ? 11.437 3.860 -28.446 1.00 46.75 98 ASP A CA 1
ATOM 782 C C . ASP A 1 98 ? 12.003 4.842 -29.484 1.00 46.75 98 ASP A C 1
ATOM 784 O O . ASP A 1 98 ? 11.264 5.506 -30.217 1.00 46.75 98 ASP A O 1
ATOM 788 N N . GLU A 1 99 ? 13.330 4.938 -29.532 1.00 49.50 99 GLU A N 1
ATOM 789 C CA . GLU A 1 99 ? 14.077 5.570 -30.620 1.00 49.50 99 GLU A CA 1
ATOM 790 C C . GLU A 1 99 ? 13.650 4.928 -31.956 1.00 49.50 99 GLU A C 1
ATOM 792 O O . GLU A 1 99 ? 13.752 3.702 -32.106 1.00 49.50 99 GLU A O 1
ATOM 797 N N . PRO A 1 100 ? 13.178 5.697 -32.956 1.00 46.50 100 PRO A N 1
ATOM 798 C CA . PRO A 1 100 ? 12.927 5.143 -34.272 1.00 46.50 100 PRO A CA 1
ATOM 799 C C . PRO A 1 100 ? 14.270 4.759 -34.892 1.00 46.50 100 PRO A C 1
ATOM 801 O O . PRO A 1 100 ? 15.027 5.610 -35.354 1.00 46.50 100 PRO A O 1
ATOM 804 N N . VAL A 1 101 ? 14.546 3.454 -34.931 1.00 45.38 101 VAL A N 1
ATOM 805 C CA . VAL A 1 101 ? 15.652 2.868 -35.694 1.00 45.38 101 VAL A CA 1
ATOM 806 C C . VAL A 1 101 ? 15.490 3.278 -37.160 1.00 45.38 101 VAL A C 1
ATOM 808 O O . VAL A 1 101 ? 14.772 2.636 -37.931 1.00 45.38 101 VAL A O 1
ATOM 811 N N . LEU A 1 102 ? 16.153 4.367 -37.549 1.00 54.31 102 LEU A N 1
ATOM 812 C CA . LEU A 1 102 ? 16.287 4.779 -38.936 1.00 54.31 102 LEU A CA 1
ATOM 813 C C . LEU A 1 102 ? 17.110 3.712 -39.658 1.00 54.31 102 LEU A C 1
ATOM 815 O O . LEU A 1 102 ? 18.332 3.644 -39.544 1.00 54.31 102 LEU A O 1
ATOM 819 N N . ARG A 1 103 ? 16.412 2.852 -40.399 1.00 46.97 103 ARG A N 1
ATOM 820 C CA . ARG A 1 103 ? 17.010 2.071 -41.477 1.00 46.97 103 ARG A CA 1
ATOM 821 C C . ARG A 1 103 ? 17.173 2.992 -42.685 1.00 46.97 103 ARG A C 1
ATOM 823 O O . ARG A 1 103 ? 16.172 3.409 -43.265 1.00 46.97 103 ARG A O 1
ATOM 830 N N . SER A 1 104 ? 18.417 3.255 -43.067 1.00 57.66 104 SER A N 1
ATOM 831 C CA . SER A 1 104 ? 18.815 3.680 -44.414 1.00 57.66 104 SER A CA 1
ATOM 832 C C . SER A 1 104 ? 19.917 2.763 -44.910 1.00 57.66 104 SER A C 1
ATOM 834 O O . SER A 1 104 ? 20.892 2.610 -44.139 1.00 57.66 104 SER A O 1
#